Protein AF-A0A659ULW4-F1 (afdb_monomer)

pLDDT: mean 94.97, std 7.77, r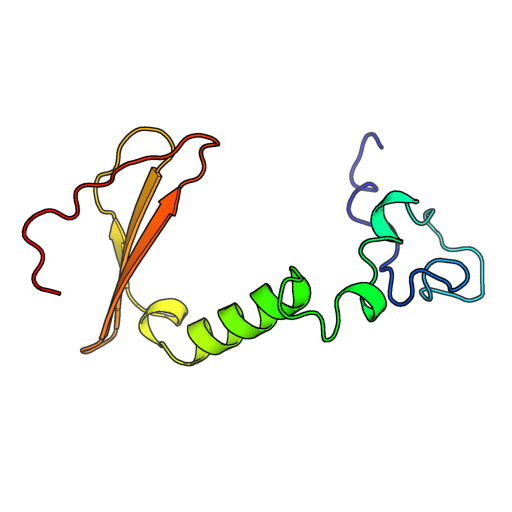ange [53.97, 98.62]

Radius of gyration: 19.94 Å; Cα contacts (8 Å, |Δi|>4): 160; chains: 1; bounding box: 38×31×57 Å

Secondary structure (DSSP, 8-state):
--SSGGG-SPP-S-TTSGGGGS-SSPPSSPPPHHHHTT-HHHHTT-TTSHHHHHHHHHHHHHH-HHHHH-EEEEE---TTEEEEEEEETTEEEEEEEE-SSS-------S---

Foldseek 3Di:
DPDDCVVVQFAQAALPDDQNPRDPDDDPHGHDNVCSCVHNVNQPPPCPHPVVVVVVVVVVCVVDVLSVPFDKDWDDFDDQKGWIWGDDDPDIDIDIDRPDPDDDDGDPPPDDD

Mean predicted aligned error: 4.25 Å

Solvent-accessible surface area (backbone atoms only — not comparable to full-atom values): 6966 Å² total; per-residue (Å²): 123,92,74,71,61,75,85,63,42,60,62,37,47,26,49,88,40,66,64,20,55,61,42,97,59,89,62,99,47,71,65,58,73,81,43,32,84,66,3,46,62,69,27,61,91,35,77,87,25,70,62,40,45,49,54,53,50,54,51,51,42,68,76,34,60,18,74,70,75,26,52,77,48,79,44,83,55,64,86,55,36,48,36,30,40,22,37,36,92,93,44,75,46,84,47,78,45,76,78,48,94,64,95,83,86,76,75,75,73,95,64,87,128

Structure (mmCIF, N/CA/C/O backbone):
data_AF-A0A659ULW4-F1
#
_entry.id   AF-A0A659ULW4-F1
#
loop_
_atom_site.group_PDB
_atom_site.id
_atom_site.type_symbol
_atom_site.label_atom_id
_atom_site.label_alt_id
_atom_site.label_comp_id
_atom_site.label_asym_id
_atom_site.label_entity_id
_atom_site.label_seq_id
_atom_site.pdbx_PDB_ins_code
_atom_site.Cartn_x
_atom_site.Cartn_y
_atom_site.Cartn_z
_atom_site.occupancy
_atom_site.B_iso_or_equiv
_atom_site.auth_seq_id
_atom_site.auth_comp_id
_atom_site.auth_asym_id
_atom_site.auth_atom_id
_atom_site.pdbx_PDB_model_num
ATOM 1 N N . PHE A 1 1 ? 7.080 15.353 -16.568 1.00 53.97 1 PHE A N 1
ATOM 2 C CA . PHE A 1 1 ? 5.772 15.038 -17.178 1.00 53.97 1 PHE A CA 1
ATOM 3 C C . PHE A 1 1 ? 4.757 16.076 -16.714 1.00 53.97 1 PHE A C 1
ATOM 5 O O . PHE A 1 1 ? 4.625 16.246 -15.511 1.00 53.97 1 PHE A O 1
ATOM 12 N N . LYS A 1 2 ? 4.095 16.806 -17.624 1.00 69.81 2 LYS A N 1
ATOM 13 C CA . LYS A 1 2 ? 2.926 17.647 -17.304 1.00 69.81 2 LYS A CA 1
ATOM 14 C C . LYS A 1 2 ? 1.724 17.014 -18.016 1.00 69.81 2 LYS A C 1
ATOM 16 O O . LYS A 1 2 ? 1.679 17.030 -19.238 1.00 69.81 2 LYS A O 1
ATOM 21 N N . GLY A 1 3 ? 0.847 16.351 -17.259 1.00 90.56 3 GLY A N 1
ATOM 22 C CA . GLY A 1 3 ? -0.200 15.449 -17.760 1.00 90.56 3 GLY A CA 1
ATOM 23 C C . GLY A 1 3 ? -0.224 14.123 -16.985 1.00 90.56 3 GLY A C 1
ATOM 24 O O . GLY A 1 3 ? 0.364 14.022 -15.911 1.00 90.56 3 GLY A O 1
ATOM 25 N N . ARG A 1 4 ? -0.881 13.089 -17.526 1.00 95.25 4 ARG A N 1
ATOM 26 C CA . ARG A 1 4 ? -1.059 11.779 -16.853 1.00 95.25 4 ARG A CA 1
ATOM 27 C C . ARG A 1 4 ? 0.040 10.757 -17.161 1.00 95.25 4 ARG A C 1
ATOM 29 O O . ARG A 1 4 ? 0.048 9.679 -16.584 1.00 95.25 4 ARG A O 1
ATOM 36 N N . ASP A 1 5 ? 0.972 11.074 -18.053 1.00 95.44 5 ASP A N 1
ATOM 37 C CA . ASP A 1 5 ? 1.934 10.083 -18.558 1.00 95.44 5 ASP A CA 1
ATOM 38 C C . ASP A 1 5 ? 2.926 9.593 -17.500 1.00 95.44 5 ASP A C 1
ATOM 40 O O . ASP A 1 5 ? 3.431 8.479 -17.601 1.00 95.44 5 ASP A O 1
ATOM 44 N N . GLY A 1 6 ? 3.143 10.372 -16.436 1.00 92.81 6 GLY A N 1
ATOM 45 C CA . GLY A 1 6 ? 4.022 9.978 -15.334 1.00 92.81 6 GLY A CA 1
ATOM 46 C C . GLY A 1 6 ? 3.598 8.688 -14.617 1.00 92.81 6 GLY A C 1
ATOM 47 O O . GLY A 1 6 ? 4.465 8.006 -14.086 1.00 92.81 6 GLY A O 1
ATOM 48 N N . CYS A 1 7 ? 2.308 8.324 -14.630 1.00 94.56 7 CYS A N 1
ATOM 49 C CA . CYS A 1 7 ? 1.808 7.062 -14.064 1.00 94.56 7 CYS A CA 1
ATOM 50 C C . CYS A 1 7 ? 1.526 5.977 -15.120 1.00 94.56 7 CYS A C 1
ATOM 52 O O . CYS A 1 7 ? 0.930 4.953 -14.802 1.00 94.56 7 CYS A O 1
ATOM 54 N N . ARG A 1 8 ? 1.923 6.201 -16.380 1.00 96.75 8 ARG A N 1
ATOM 55 C CA . ARG A 1 8 ? 1.673 5.294 -17.519 1.00 96.75 8 ARG A CA 1
ATOM 56 C C . ARG A 1 8 ? 2.950 4.744 -18.145 1.00 96.75 8 ARG A C 1
ATOM 58 O O . ARG A 1 8 ? 2.891 4.045 -19.154 1.00 96.75 8 ARG A O 1
ATOM 65 N N . THR A 1 9 ? 4.100 5.096 -17.579 1.00 97.06 9 THR A N 1
ATOM 66 C CA . THR A 1 9 ? 5.389 4.554 -17.999 1.00 97.06 9 THR A CA 1
ATOM 67 C C . THR A 1 9 ? 5.380 3.028 -17.895 1.00 97.06 9 THR A C 1
ATOM 69 O O . THR A 1 9 ? 4.687 2.502 -17.022 1.00 97.06 9 THR A O 1
ATOM 72 N N . PRO A 1 10 ? 6.150 2.312 -18.725 1.00 98.06 10 PRO A N 1
ATOM 73 C CA . PRO A 1 10 ? 6.121 0.855 -18.728 1.00 98.06 10 PRO A CA 1
ATOM 74 C C . PRO A 1 10 ? 6.468 0.234 -17.367 1.00 98.06 10 PRO A C 1
ATOM 76 O O . PRO A 1 10 ? 7.279 0.780 -16.615 1.00 98.06 10 PRO A O 1
ATOM 79 N N . MET A 1 11 ? 5.870 -0.924 -17.077 1.00 98.31 11 MET A N 1
ATOM 80 C CA . MET A 1 11 ? 6.228 -1.739 -15.911 1.00 98.31 11 MET A CA 1
ATOM 81 C C . MET A 1 11 ? 7.648 -2.281 -16.059 1.00 98.31 11 MET A C 1
ATOM 83 O O . MET A 1 11 ? 8.027 -2.717 -17.142 1.00 98.31 11 MET A O 1
ATOM 87 N N . VAL A 1 12 ? 8.408 -2.294 -14.965 1.00 98.44 12 VAL A N 1
ATOM 88 C CA . VAL A 1 12 ? 9.772 -2.830 -14.943 1.00 98.44 12 VAL A CA 1
ATOM 89 C C . VAL A 1 12 ? 9.764 -4.218 -14.306 1.00 98.44 12 VAL A C 1
ATOM 91 O O . VAL A 1 12 ? 9.684 -4.355 -13.086 1.00 98.44 12 VAL A O 1
ATOM 94 N N . TRP A 1 13 ? 9.839 -5.249 -15.141 1.00 98.44 13 TRP A N 1
ATOM 95 C CA . TRP A 1 13 ? 9.932 -6.647 -14.722 1.00 98.44 13 TRP A CA 1
A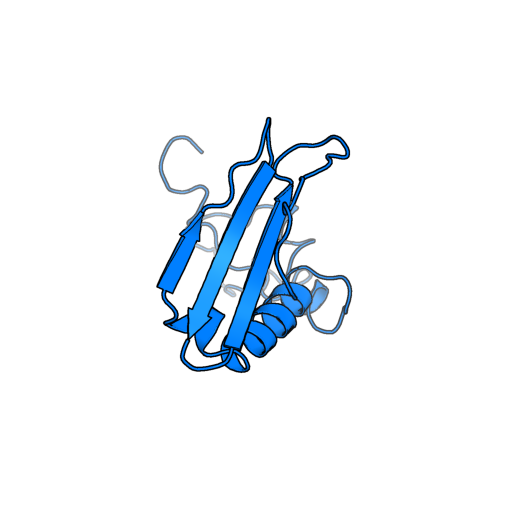TOM 96 C C . TRP A 1 13 ? 11.359 -7.035 -14.337 1.00 98.44 13 TRP A C 1
ATOM 98 O O . TRP A 1 13 ? 11.556 -7.680 -13.310 1.00 98.44 13 TRP A O 1
ATOM 108 N N . ASP A 1 14 ? 12.339 -6.601 -15.133 1.00 98.19 14 ASP A N 1
ATOM 109 C CA . ASP A 1 14 ? 13.756 -6.897 -14.932 1.00 98.19 14 ASP A CA 1
ATOM 110 C C . ASP A 1 14 ? 14.609 -5.631 -15.082 1.00 98.19 14 ASP A C 1
ATOM 112 O O . ASP A 1 14 ? 14.648 -5.027 -16.154 1.00 98.19 14 ASP A O 1
ATOM 116 N N . GLY A 1 15 ? 15.296 -5.233 -14.007 1.00 96.94 15 GLY A N 1
ATOM 117 C CA . GLY A 1 15 ? 16.120 -4.020 -13.968 1.00 96.94 15 GLY A CA 1
ATOM 118 C C . GLY A 1 15 ? 17.352 -4.044 -14.881 1.00 96.94 15 GLY A C 1
ATOM 119 O O . GLY A 1 15 ? 17.839 -2.978 -15.254 1.00 96.94 15 GLY A O 1
ATOM 120 N N . ASN A 1 16 ? 17.828 -5.229 -15.276 1.00 96.25 16 ASN A N 1
ATOM 121 C CA . ASN A 1 16 ? 19.004 -5.413 -16.133 1.00 96.25 16 ASN A CA 1
ATOM 122 C C . ASN A 1 16 ? 18.637 -5.656 -17.606 1.00 96.25 16 ASN A C 1
ATOM 124 O O . ASN A 1 16 ? 19.509 -5.633 -18.476 1.00 96.25 16 ASN A O 1
ATOM 128 N N . ALA A 1 17 ? 17.359 -5.896 -17.904 1.00 97.06 17 ALA A N 1
ATOM 129 C CA . ALA A 1 17 ? 16.892 -6.148 -19.259 1.00 97.06 17 ALA A CA 1
ATOM 130 C C . ALA A 1 17 ? 16.610 -4.849 -20.030 1.00 97.06 17 ALA A C 1
ATOM 132 O O . ALA A 1 17 ? 16.225 -3.814 -19.473 1.00 97.06 17 ALA A O 1
ATOM 133 N N . SER A 1 18 ? 16.711 -4.920 -21.361 1.00 96.19 18 SER A N 1
ATOM 134 C CA . SER A 1 18 ? 16.289 -3.831 -22.246 1.00 96.19 18 SER A CA 1
ATOM 135 C C . SER A 1 18 ? 14.843 -3.420 -21.953 1.00 96.19 18 SER A C 1
ATOM 137 O O . SER A 1 18 ? 13.968 -4.277 -21.806 1.00 96.19 18 SER A O 1
ATOM 139 N N . ASN A 1 19 ? 14.583 -2.111 -21.888 1.00 97.25 19 ASN A N 1
ATOM 140 C CA . ASN A 1 19 ? 13.268 -1.549 -21.558 1.00 97.25 19 ASN A CA 1
ATOM 141 C C . ASN A 1 19 ? 12.666 -2.106 -20.252 1.00 97.25 19 ASN A C 1
ATOM 143 O O . ASN A 1 19 ? 11.448 -2.246 -20.150 1.00 97.25 19 ASN A O 1
ATOM 147 N N . GLY A 1 20 ? 13.495 -2.459 -19.265 1.00 97.31 20 GLY A N 1
ATOM 148 C CA . GLY A 1 20 ? 13.019 -2.995 -17.991 1.00 97.31 20 GLY A CA 1
ATOM 149 C C . GLY A 1 20 ? 12.338 -4.362 -18.114 1.00 97.31 20 GLY A C 1
ATOM 150 O O . GLY A 1 20 ? 11.482 -4.693 -17.298 1.00 97.31 20 GLY A O 1
ATOM 151 N N . GLY A 1 21 ? 12.609 -5.115 -19.186 1.00 97.94 21 GLY A N 1
ATOM 152 C CA . GLY A 1 21 ? 11.923 -6.375 -19.487 1.00 97.94 21 GLY A CA 1
ATOM 153 C C . GLY A 1 21 ? 10.479 -6.208 -19.980 1.00 97.94 21 GLY A C 1
ATOM 154 O O . GLY A 1 21 ? 9.769 -7.195 -20.131 1.00 97.94 21 GLY A O 1
ATOM 155 N N . PHE A 1 22 ? 10.019 -4.979 -20.243 1.00 98.44 22 PHE A N 1
ATOM 156 C CA . PHE A 1 22 ? 8.656 -4.715 -20.715 1.00 98.44 22 PHE A CA 1
ATOM 157 C C . PHE A 1 22 ? 8.425 -5.123 -22.175 1.00 98.44 22 PHE A C 1
ATOM 159 O O . PHE A 1 22 ? 7.356 -5.612 -22.530 1.00 98.44 22 PHE A O 1
ATOM 166 N N . SER A 1 23 ? 9.402 -4.854 -23.043 1.00 97.75 23 SER A N 1
ATOM 167 C CA . SER A 1 23 ? 9.302 -5.077 -24.486 1.00 97.75 23 SER A CA 1
ATOM 168 C C . SER A 1 23 ? 10.690 -5.181 -25.108 1.00 97.75 23 SER A C 1
ATOM 170 O O . SER A 1 23 ? 11.622 -4.499 -24.680 1.00 97.75 23 SER A O 1
ATOM 172 N N . GLN A 1 24 ? 10.812 -5.985 -26.162 1.00 96.62 24 GLN A N 1
ATOM 173 C CA . GLN A 1 24 ? 12.009 -6.020 -27.008 1.00 96.62 24 GLN A CA 1
ATOM 174 C C . GLN A 1 24 ? 12.067 -4.826 -27.977 1.00 96.62 24 GLN A C 1
ATOM 176 O O . GLN A 1 24 ? 13.148 -4.400 -28.374 1.00 96.62 24 GLN A O 1
ATOM 181 N N . ALA A 1 25 ? 10.914 -4.252 -28.336 1.00 97.25 25 ALA A N 1
ATOM 182 C CA . ALA A 1 25 ? 10.821 -3.056 -29.170 1.00 97.25 25 ALA A CA 1
ATOM 183 C C . ALA A 1 25 ? 10.776 -1.776 -28.320 1.00 97.25 25 ALA A C 1
ATOM 185 O O . ALA A 1 25 ? 10.493 -1.815 -27.121 1.00 97.25 25 ALA A O 1
ATOM 186 N N . LYS A 1 26 ? 11.000 -0.618 -28.957 1.00 97.31 26 LYS A N 1
ATOM 187 C CA . LYS A 1 26 ? 10.902 0.690 -28.294 1.00 97.31 26 LYS A CA 1
ATOM 188 C C . LYS A 1 26 ? 9.497 0.878 -27.688 1.00 97.31 26 LYS A C 1
ATOM 190 O O . LYS A 1 26 ? 8.521 0.865 -28.440 1.00 97.31 26 LYS A O 1
ATOM 195 N N . PRO A 1 27 ? 9.369 1.076 -26.364 1.00 97.44 27 PRO A N 1
ATOM 196 C CA . PRO A 1 27 ? 8.074 1.297 -25.737 1.00 97.44 27 PRO A CA 1
ATOM 197 C C . PRO A 1 27 ? 7.502 2.670 -26.111 1.00 97.44 27 PRO A C 1
ATOM 199 O O . PRO A 1 27 ? 8.231 3.615 -26.416 1.00 97.44 27 PRO A O 1
ATOM 202 N N . TRP A 1 28 ? 6.174 2.778 -26.054 1.00 96.62 28 TRP A N 1
ATOM 203 C CA . TRP A 1 28 ? 5.432 3.999 -26.390 1.00 96.62 28 TRP A CA 1
ATOM 204 C C . TRP A 1 28 ? 5.713 5.174 -25.430 1.00 96.62 28 TRP A C 1
ATOM 206 O O . TRP A 1 28 ? 5.607 6.331 -25.828 1.00 96.62 28 TRP A O 1
ATOM 216 N N . LEU A 1 29 ? 6.130 4.879 -24.192 1.00 97.19 29 LEU A N 1
ATOM 217 C CA . LEU A 1 29 ? 6.711 5.822 -23.232 1.00 97.19 29 LEU A CA 1
ATOM 218 C C . LEU A 1 29 ? 8.067 5.300 -22.737 1.00 97.19 29 LEU A C 1
ATOM 220 O O . LEU A 1 29 ? 8.248 4.084 -22.645 1.00 97.19 29 LEU A O 1
ATOM 224 N N . PRO A 1 30 ? 9.016 6.185 -22.381 1.00 96.31 30 PRO A N 1
ATOM 225 C CA . PRO A 1 30 ? 10.312 5.764 -21.862 1.00 96.31 30 PRO A CA 1
ATOM 226 C C . PRO A 1 30 ? 10.176 5.102 -20.487 1.00 96.31 30 PRO A C 1
ATOM 228 O O . PRO A 1 30 ? 9.317 5.477 -19.687 1.00 96.31 30 PRO A O 1
ATOM 231 N N . VAL A 1 31 ? 11.074 4.163 -20.190 1.00 97.25 31 VAL A N 1
ATOM 232 C CA . VAL A 1 31 ? 11.242 3.600 -18.844 1.00 97.25 31 VAL A CA 1
ATOM 233 C C . VAL A 1 31 ? 12.068 4.576 -17.998 1.00 97.25 31 VAL A C 1
ATOM 235 O O . VAL A 1 31 ? 13.207 4.872 -18.365 1.00 97.25 31 VAL A O 1
ATOM 238 N N . PRO A 1 32 ? 11.544 5.106 -16.879 1.00 95.62 32 PRO A N 1
ATOM 239 C CA . PRO A 1 32 ? 12.320 5.971 -15.998 1.00 95.62 32 PRO A CA 1
ATOM 240 C C . PRO A 1 32 ? 13.467 5.203 -15.339 1.00 95.62 32 PRO A C 1
ATOM 242 O O . PRO A 1 32 ? 13.236 4.161 -14.731 1.00 95.62 32 PRO A O 1
ATOM 245 N N . ALA A 1 33 ? 14.683 5.756 -15.368 1.00 94.44 33 ALA A N 1
ATOM 246 C CA . ALA A 1 33 ? 15.863 5.114 -14.777 1.00 94.44 33 ALA A CA 1
ATOM 247 C C . ALA A 1 33 ? 15.662 4.740 -13.295 1.00 94.44 33 ALA A C 1
ATOM 249 O O . ALA A 1 33 ? 16.034 3.653 -12.870 1.00 94.44 33 ALA A O 1
ATOM 250 N N . LYS A 1 34 ? 14.973 5.597 -12.529 1.00 95.50 34 LYS A N 1
ATOM 251 C CA . LYS A 1 34 ? 14.631 5.344 -11.119 1.00 95.50 34 LYS A CA 1
ATOM 252 C C . LYS A 1 34 ? 13.727 4.124 -10.881 1.00 95.50 34 LYS A C 1
ATOM 254 O O . LYS A 1 34 ? 13.652 3.660 -9.754 1.00 95.50 34 LYS A O 1
ATOM 259 N N . HIS A 1 35 ? 13.006 3.637 -11.895 1.00 96.94 35 HIS A N 1
ATOM 260 C CA . HIS A 1 35 ? 12.165 2.442 -11.762 1.00 96.94 35 HIS A CA 1
ATOM 261 C C . HIS A 1 35 ? 12.975 1.153 -11.962 1.00 96.94 35 HIS A C 1
ATOM 263 O O . HIS A 1 35 ? 12.551 0.105 -11.491 1.00 96.94 35 HIS A O 1
ATOM 269 N N . LEU A 1 36 ? 14.143 1.214 -12.620 1.00 96.56 36 LEU A N 1
ATOM 270 C CA . LEU A 1 36 ? 14.996 0.040 -12.857 1.00 96.56 36 LEU A CA 1
ATOM 271 C C . LEU A 1 36 ? 15.521 -0.558 -11.547 1.00 96.56 36 LEU A C 1
ATOM 273 O O . LEU A 1 36 ? 15.482 -1.771 -11.372 1.00 96.56 36 LEU A O 1
ATOM 277 N N . SER A 1 37 ? 15.907 0.284 -10.584 1.00 95.44 37 SER A N 1
ATOM 278 C CA . SER A 1 37 ? 16.308 -0.161 -9.240 1.00 95.44 37 SER A CA 1
ATOM 279 C C . SER A 1 37 ? 15.142 -0.653 -8.373 1.00 95.44 37 SER A C 1
ATOM 281 O O . SER A 1 37 ? 15.364 -1.139 -7.270 1.00 95.44 37 SER A O 1
ATOM 283 N N . GLN A 1 38 ? 13.903 -0.528 -8.856 1.00 97.06 38 GLN A N 1
ATOM 284 C CA . GLN A 1 38 ? 12.678 -0.976 -8.189 1.00 97.06 38 GLN A CA 1
ATOM 285 C C . GLN A 1 38 ? 11.976 -2.089 -8.984 1.00 97.06 38 GLN A C 1
ATOM 287 O O . GLN A 1 38 ? 10.791 -2.348 -8.764 1.00 97.06 38 GLN A O 1
ATOM 292 N N . ALA A 1 39 ? 12.682 -2.728 -9.921 1.00 98.25 39 ALA A N 1
ATOM 293 C CA . ALA A 1 39 ? 12.150 -3.788 -10.767 1.00 98.25 39 ALA A CA 1
ATOM 294 C C . ALA A 1 39 ? 11.576 -4.966 -9.964 1.00 98.25 39 ALA A C 1
ATOM 296 O O . ALA A 1 39 ? 12.000 -5.241 -8.839 1.00 98.25 39 ALA A O 1
ATOM 297 N N . VAL A 1 40 ? 10.646 -5.710 -10.570 1.00 98.62 40 VAL A N 1
ATOM 298 C CA . VAL A 1 40 ? 10.048 -6.897 -9.937 1.00 98.62 40 VAL A CA 1
ATOM 299 C C . VAL A 1 40 ? 11.110 -7.933 -9.571 1.00 98.62 40 VAL A C 1
ATOM 301 O O . VAL A 1 40 ? 11.072 -8.437 -8.455 1.00 98.62 40 VAL A O 1
ATOM 304 N N . ASN A 1 41 ? 12.076 -8.219 -10.449 1.00 98.44 41 ASN A N 1
ATOM 305 C CA . ASN A 1 41 ? 13.146 -9.178 -10.150 1.00 98.44 41 ASN A CA 1
ATOM 306 C C . ASN A 1 41 ? 14.089 -8.736 -9.019 1.00 98.44 41 ASN A C 1
ATOM 308 O O . ASN A 1 41 ? 14.687 -9.592 -8.381 1.00 98.44 41 ASN A O 1
ATOM 312 N N . VAL A 1 42 ? 14.216 -7.429 -8.772 1.00 97.31 42 VAL A N 1
ATOM 313 C CA . VAL A 1 42 ? 15.016 -6.887 -7.663 1.00 97.31 42 VAL A CA 1
ATOM 314 C C . VAL A 1 42 ? 14.267 -7.028 -6.339 1.00 97.31 42 VAL A C 1
ATOM 316 O O . VAL A 1 42 ? 14.879 -7.314 -5.320 1.00 97.31 42 VAL A O 1
ATOM 319 N N . GLN A 1 43 ? 12.946 -6.832 -6.344 1.00 98.38 43 GLN A N 1
ATOM 320 C CA . GLN A 1 43 ? 12.136 -6.889 -5.123 1.00 98.38 43 GLN A CA 1
ATOM 321 C C . GLN A 1 43 ? 11.669 -8.304 -4.761 1.00 98.38 43 GLN A C 1
ATOM 323 O O . GLN A 1 43 ? 11.454 -8.610 -3.592 1.00 98.38 43 GLN A O 1
ATOM 328 N N . GLN A 1 44 ? 11.446 -9.166 -5.751 1.00 98.12 44 GLN A N 1
ATOM 329 C CA . GLN A 1 44 ? 10.908 -10.500 -5.518 1.00 98.12 44 GLN A CA 1
ATOM 330 C C . GLN A 1 44 ? 11.881 -11.347 -4.694 1.00 98.12 44 GLN A C 1
ATOM 332 O O . GLN A 1 44 ? 13.031 -11.531 -5.078 1.00 98.12 44 GLN A O 1
ATOM 337 N N . GLY A 1 45 ? 11.387 -11.906 -3.588 1.00 96.94 45 GLY A N 1
ATOM 338 C CA . GLY A 1 45 ? 12.193 -12.701 -2.661 1.00 96.94 45 GLY A CA 1
ATOM 339 C C . GLY A 1 45 ? 12.982 -11.885 -1.630 1.00 96.94 45 GLY A C 1
ATOM 340 O O . GLY A 1 45 ? 13.451 -12.471 -0.660 1.00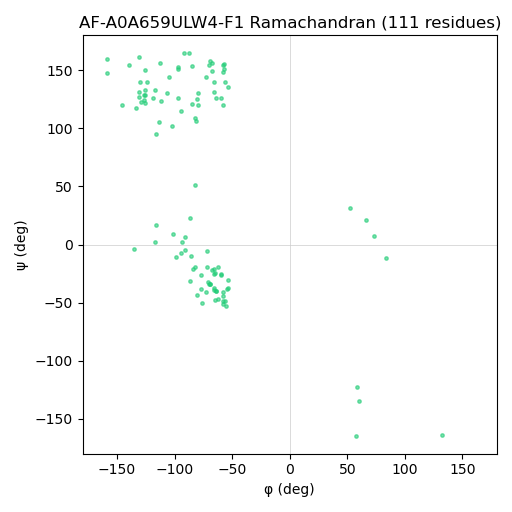 96.94 45 GLY A O 1
ATOM 341 N N . ASP A 1 46 ? 13.081 -10.559 -1.770 1.00 97.88 46 ASP A N 1
ATOM 342 C CA . ASP A 1 46 ? 13.580 -9.691 -0.699 1.00 97.88 46 ASP A CA 1
ATOM 343 C C . ASP A 1 46 ? 12.442 -9.390 0.284 1.00 97.88 46 ASP A C 1
ATOM 345 O O . ASP A 1 46 ? 11.511 -8.635 -0.015 1.00 97.88 46 ASP A O 1
ATOM 349 N N . GLU A 1 47 ? 12.523 -9.973 1.481 1.00 96.75 47 GLU A N 1
ATOM 350 C CA . GLU A 1 47 ? 11.511 -9.842 2.532 1.00 96.75 47 GLU A CA 1
ATOM 351 C C . GLU A 1 47 ? 11.291 -8.393 2.988 1.00 96.75 47 GLU A C 1
ATOM 353 O O . GLU A 1 47 ? 10.198 -8.055 3.462 1.00 96.75 47 GLU A O 1
ATOM 358 N N . THR A 1 48 ? 12.294 -7.529 2.823 1.00 97.19 48 THR A N 1
ATOM 359 C CA . THR A 1 48 ? 12.231 -6.108 3.186 1.00 97.19 48 THR A CA 1
ATOM 360 C C . THR A 1 48 ? 11.642 -5.229 2.081 1.00 97.19 48 THR A C 1
ATOM 362 O O . THR A 1 48 ? 11.313 -4.067 2.328 1.00 97.19 48 THR A O 1
ATOM 365 N N . SER A 1 49 ? 11.442 -5.781 0.880 1.00 98.12 49 SER A N 1
ATOM 366 C CA . SER A 1 49 ? 10.919 -5.044 -0.268 1.00 98.12 49 SER A CA 1
ATOM 367 C C . SER A 1 49 ? 9.449 -4.646 -0.114 1.00 98.12 49 SER A C 1
ATOM 369 O O . SER A 1 49 ? 8.653 -5.274 0.595 1.00 98.12 49 SER A O 1
ATOM 371 N N . LEU A 1 50 ? 9.052 -3.613 -0.863 1.00 97.69 50 LEU A N 1
ATOM 372 C CA . LEU A 1 50 ? 7.663 -3.166 -0.903 1.00 97.69 50 LEU A CA 1
ATOM 373 C C . LEU A 1 50 ? 6.747 -4.231 -1.528 1.00 97.69 50 LEU A C 1
ATOM 375 O O . LEU A 1 50 ? 5.626 -4.422 -1.059 1.00 97.69 50 LEU A O 1
ATOM 379 N N . LEU A 1 51 ? 7.220 -4.948 -2.554 1.00 98.44 51 LEU A N 1
ATOM 380 C CA . LEU A 1 51 ? 6.481 -6.047 -3.180 1.00 98.44 51 LEU A CA 1
ATOM 381 C C . LEU A 1 51 ? 6.116 -7.139 -2.166 1.00 98.44 51 LEU A C 1
ATOM 383 O O . LEU A 1 51 ? 4.944 -7.516 -2.068 1.00 98.44 51 LEU A O 1
ATOM 387 N N . GLU A 1 52 ? 7.092 -7.628 -1.396 1.00 98.38 52 GLU A N 1
ATOM 388 C CA . GLU A 1 52 ? 6.839 -8.670 -0.396 1.00 98.38 52 GLU A CA 1
ATOM 389 C C . GLU A 1 52 ? 6.029 -8.137 0.791 1.00 98.38 52 GLU A C 1
ATOM 391 O O . GLU A 1 52 ? 5.145 -8.836 1.295 1.00 98.38 52 GLU A O 1
ATOM 396 N N . HIS A 1 53 ? 6.226 -6.874 1.187 1.00 98.31 53 HIS A N 1
ATOM 397 C CA . HIS A 1 53 ? 5.361 -6.217 2.167 1.00 98.31 53 HIS A CA 1
ATOM 398 C C . HIS A 1 53 ? 3.886 -6.243 1.730 1.00 98.31 53 HIS A C 1
ATOM 400 O O . HIS A 1 53 ? 3.024 -6.668 2.502 1.00 98.31 53 HIS A O 1
ATOM 406 N N . TYR A 1 54 ? 3.581 -5.861 0.484 1.00 98.44 54 TYR A N 1
ATOM 407 C CA . TYR A 1 54 ? 2.211 -5.898 -0.039 1.00 98.44 54 TYR A CA 1
ATOM 408 C C . TYR A 1 54 ? 1.652 -7.320 -0.125 1.00 98.44 54 TYR A C 1
ATOM 410 O O . TYR A 1 54 ? 0.486 -7.527 0.211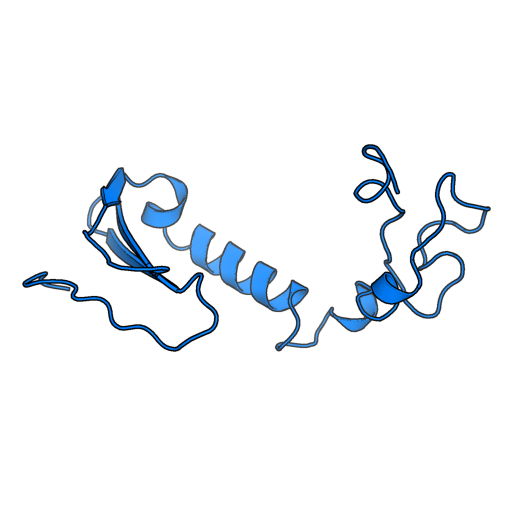 1.00 98.44 54 TYR A O 1
ATOM 418 N N . ARG A 1 55 ? 2.454 -8.314 -0.532 1.00 98.44 55 ARG A N 1
ATOM 419 C CA . ARG A 1 55 ? 2.031 -9.727 -0.538 1.00 98.44 55 ARG A CA 1
ATOM 420 C C . ARG A 1 55 ? 1.615 -10.182 0.862 1.00 98.44 55 ARG A C 1
ATOM 422 O O . ARG A 1 55 ? 0.509 -10.704 1.022 1.00 98.44 55 ARG A O 1
ATOM 429 N N . ARG A 1 56 ? 2.443 -9.911 1.878 1.00 98.12 56 ARG A N 1
ATOM 430 C CA . ARG A 1 56 ? 2.136 -10.232 3.282 1.00 98.12 56 ARG A CA 1
ATOM 431 C C . ARG A 1 56 ? 0.906 -9.483 3.784 1.00 98.12 56 ARG A C 1
ATOM 433 O O . ARG A 1 56 ? 0.009 -10.103 4.349 1.00 98.12 56 ARG A O 1
ATOM 440 N N . PHE A 1 57 ? 0.813 -8.176 3.538 1.00 98.00 57 PHE A N 1
ATOM 441 C CA . PHE A 1 57 ? -0.317 -7.371 4.003 1.00 98.00 57 PHE A CA 1
ATOM 442 C C . PHE A 1 57 ? -1.642 -7.774 3.340 1.00 98.00 57 PHE A C 1
ATOM 444 O O . PHE A 1 57 ? -2.672 -7.845 4.006 1.00 98.00 57 PHE A O 1
ATOM 451 N N . LEU A 1 58 ? -1.642 -8.095 2.042 1.00 98.44 58 LEU A N 1
ATOM 452 C CA . LEU A 1 58 ? -2.840 -8.578 1.348 1.00 98.44 58 LEU A CA 1
ATOM 453 C C . LEU A 1 58 ? -3.257 -9.979 1.813 1.00 98.44 58 LEU A C 1
ATOM 455 O O . LEU A 1 58 ? -4.457 -10.261 1.864 1.00 98.44 58 LEU A O 1
ATOM 459 N N . ALA A 1 59 ? -2.302 -10.846 2.165 1.00 98.44 59 ALA A N 1
ATOM 460 C CA . ALA A 1 59 ? -2.590 -12.132 2.796 1.00 98.44 59 ALA A CA 1
ATOM 461 C C . ALA A 1 59 ? -3.212 -11.938 4.190 1.00 98.44 59 ALA A C 1
ATOM 463 O O . ALA A 1 59 ? -4.280 -12.488 4.453 1.00 98.44 59 ALA A O 1
ATOM 464 N N . PHE A 1 60 ? -2.621 -11.077 5.026 1.00 98.19 60 PHE A N 1
ATOM 465 C CA . PHE A 1 60 ? -3.165 -10.678 6.328 1.00 98.19 60 PHE A CA 1
ATOM 466 C C . PHE A 1 60 ? -4.590 -10.123 6.197 1.00 98.19 60 PHE A C 1
ATOM 468 O O . PHE A 1 60 ? -5.525 -10.653 6.787 1.00 98.19 60 PHE A O 1
ATOM 475 N N . ARG A 1 61 ? -4.809 -9.139 5.317 1.00 98.31 61 ARG A N 1
ATOM 476 C CA . ARG A 1 61 ? -6.141 -8.579 5.035 1.00 98.31 61 ARG A CA 1
ATOM 477 C C . ARG A 1 61 ? -7.164 -9.653 4.650 1.00 98.31 61 ARG A C 1
ATOM 479 O O . ARG A 1 61 ? -8.334 -9.521 4.995 1.00 98.31 61 ARG A O 1
ATOM 486 N N . ARG A 1 62 ? -6.759 -10.677 3.894 1.00 98.06 62 ARG A N 1
ATOM 487 C CA . ARG A 1 62 ? -7.648 -11.769 3.466 1.00 98.06 62 ARG A CA 1
ATOM 488 C C . ARG A 1 62 ? -8.025 -12.696 4.621 1.00 98.06 62 ARG A C 1
ATOM 490 O O . ARG A 1 62 ? -9.132 -13.223 4.607 1.00 98.06 62 ARG A O 1
ATOM 497 N N . ALA A 1 63 ? -7.128 -12.878 5.588 1.00 97.94 63 ALA A N 1
ATOM 498 C CA . ALA A 1 63 ? -7.358 -13.698 6.773 1.00 97.94 63 ALA A CA 1
ATOM 499 C C . ALA A 1 63 ? -8.343 -13.059 7.771 1.00 97.94 63 ALA A C 1
ATOM 501 O O . ALA A 1 63 ? -8.935 -13.781 8.564 1.00 97.94 63 ALA A O 1
ATOM 502 N N . HIS A 1 64 ? -8.555 -11.739 7.689 1.00 98.19 64 HIS A N 1
ATOM 503 C CA . HIS A 1 64 ? -9.399 -10.967 8.606 1.00 98.19 64 HIS A CA 1
ATOM 504 C C . HIS A 1 64 ? -10.611 -10.348 7.883 1.00 98.19 64 HIS A C 1
ATOM 506 O O . HIS A 1 64 ? -10.503 -9.261 7.293 1.00 98.19 64 HIS A O 1
ATOM 512 N N . PRO A 1 65 ? -11.792 -10.999 7.901 1.00 96.88 65 PRO A N 1
ATOM 513 C CA . PRO A 1 65 ? -13.010 -10.465 7.295 1.00 96.88 65 PRO A CA 1
ATOM 514 C C . PRO A 1 65 ? -13.373 -9.056 7.775 1.00 96.88 65 PRO A C 1
ATOM 516 O O . PRO A 1 65 ? -13.910 -8.281 6.974 1.00 96.88 65 PRO A O 1
ATOM 519 N N . ALA A 1 66 ? -13.032 -8.686 9.019 1.00 98.38 66 ALA A N 1
ATOM 520 C CA . ALA A 1 66 ? -13.234 -7.333 9.530 1.00 98.38 66 ALA A CA 1
ATOM 521 C C . ALA A 1 66 ? -12.506 -6.285 8.677 1.00 98.38 66 ALA A C 1
ATOM 523 O O . ALA A 1 66 ? -13.091 -5.264 8.319 1.00 98.38 66 ALA A O 1
ATOM 524 N N . LEU A 1 67 ? -11.276 -6.562 8.232 1.00 98.12 67 LEU A N 1
ATOM 525 C CA . LEU A 1 67 ? -10.541 -5.661 7.343 1.00 98.12 67 LEU A CA 1
ATOM 526 C C . LEU A 1 67 ? -11.174 -5.604 5.949 1.00 98.12 67 LEU A C 1
ATOM 528 O O . LEU A 1 67 ? -11.167 -4.549 5.306 1.00 98.12 67 LEU A O 1
ATOM 532 N N . ALA A 1 68 ? -11.738 -6.711 5.465 1.00 96.44 68 ALA A N 1
ATOM 533 C CA . ALA A 1 68 ? -12.314 -6.796 4.128 1.00 96.44 68 ALA A CA 1
ATOM 534 C C . ALA A 1 68 ? -13.682 -6.117 3.998 1.00 96.44 68 ALA A C 1
ATOM 536 O O . ALA A 1 68 ? -13.863 -5.322 3.074 1.00 96.44 68 ALA A O 1
ATOM 537 N N . LYS A 1 69 ? -14.610 -6.435 4.905 1.00 96.38 69 LYS A N 1
ATOM 538 C CA . LYS A 1 69 ? -16.039 -6.089 4.824 1.00 96.38 69 LYS A CA 1
ATOM 539 C C . LYS A 1 69 ? -16.628 -5.555 6.134 1.00 96.38 69 LYS A C 1
ATOM 541 O O . LYS A 1 69 ? -17.801 -5.210 6.143 1.00 96.38 69 LYS A O 1
ATOM 546 N N . GLY A 1 70 ? -15.854 -5.526 7.218 1.00 97.69 70 GLY A N 1
ATOM 547 C CA . GLY A 1 70 ? -16.340 -5.069 8.517 1.00 97.69 70 GLY A CA 1
ATOM 548 C C . GLY A 1 70 ? -16.656 -3.579 8.549 1.00 97.69 70 GLY A C 1
ATOM 549 O O . GLY A 1 70 ? -16.078 -2.802 7.778 1.00 97.69 70 GLY A O 1
AT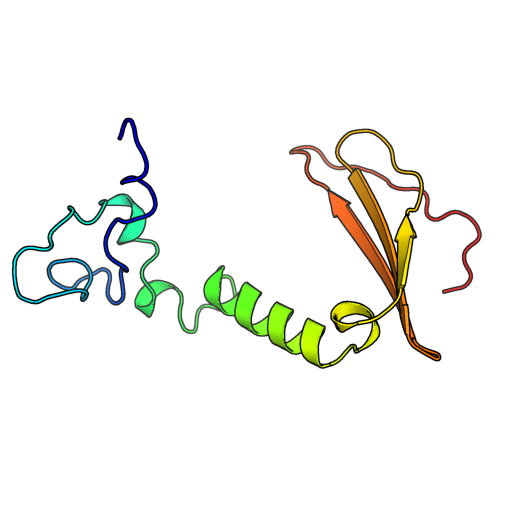OM 550 N N . ASP A 1 71 ? -17.525 -3.198 9.480 1.00 98.19 71 ASP A N 1
ATOM 551 C CA . ASP A 1 71 ? -17.856 -1.807 9.775 1.00 98.19 71 ASP A CA 1
ATOM 552 C C . ASP A 1 71 ? -16.596 -1.036 10.173 1.00 98.19 71 ASP A C 1
ATOM 554 O O . ASP A 1 71 ? -15.619 -1.622 10.649 1.00 98.19 71 ASP A O 1
ATOM 558 N N . ILE A 1 72 ? -16.612 0.279 9.974 1.00 98.25 72 ILE A N 1
ATOM 559 C CA . ILE A 1 72 ? -15.533 1.180 10.380 1.00 98.25 72 ILE A CA 1
ATOM 560 C C . ILE A 1 72 ? -16.054 2.175 11.415 1.00 98.25 72 ILE A C 1
ATOM 562 O O . ILE A 1 72 ? -17.101 2.785 11.211 1.00 98.25 72 ILE A O 1
ATOM 566 N N . SER A 1 73 ? -15.312 2.360 12.507 1.00 96.94 73 SER A N 1
ATOM 567 C CA . SER A 1 73 ? -15.574 3.418 13.487 1.00 96.94 73 SER A CA 1
ATOM 568 C C . SER A 1 73 ? -14.295 4.190 13.761 1.00 96.94 73 SER A C 1
ATOM 570 O O . SER A 1 73 ? -13.290 3.610 14.168 1.00 96.94 73 SER A O 1
ATOM 572 N N . PHE A 1 74 ? -14.321 5.501 13.544 1.00 95.88 74 PHE A N 1
ATOM 573 C CA . PHE A 1 74 ? -13.150 6.342 13.766 1.00 95.88 74 PHE A CA 1
ATOM 574 C C . PHE A 1 74 ? -12.865 6.533 15.254 1.00 95.88 74 PHE A C 1
ATOM 576 O O . PHE A 1 74 ? -13.772 6.613 16.084 1.00 95.88 74 PHE A O 1
ATOM 583 N N . ILE A 1 75 ? -11.577 6.589 15.568 1.00 95.19 75 ILE A N 1
ATOM 584 C CA . ILE A 1 75 ? -11.042 6.954 16.871 1.00 95.19 75 ILE A CA 1
ATOM 585 C C . ILE A 1 75 ? -10.472 8.356 16.704 1.00 95.19 75 ILE A C 1
ATOM 587 O O . ILE A 1 75 ? -9.725 8.600 15.758 1.00 95.19 75 ILE A O 1
ATOM 591 N N . GLU A 1 76 ? -10.827 9.273 17.600 1.00 94.25 76 GLU A N 1
ATOM 59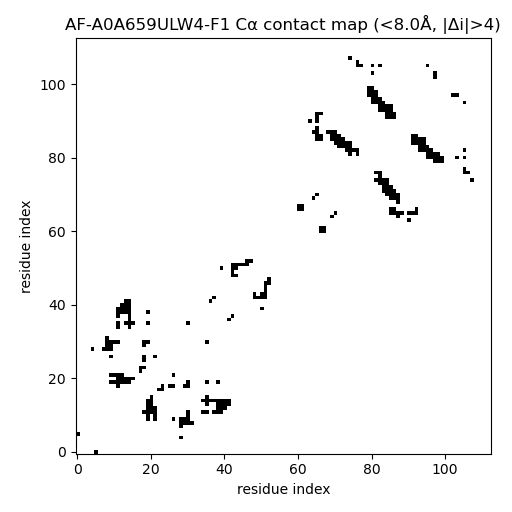2 C CA . GLU A 1 76 ? -10.234 10.604 17.577 1.00 94.25 76 GLU A CA 1
ATOM 593 C C . GLU A 1 76 ? -8.713 10.499 17.747 1.00 94.25 76 GLU A C 1
ATOM 595 O O . GLU A 1 76 ? -8.211 9.863 18.673 1.00 94.25 76 GLU A O 1
ATOM 600 N N . SER A 1 77 ? -7.982 11.104 16.818 1.00 94.38 77 SER A N 1
ATOM 601 C CA . SER A 1 77 ? -6.526 11.134 16.797 1.00 94.38 77 SER A CA 1
ATOM 602 C C . SER A 1 77 ? -6.058 12.521 16.364 1.00 94.38 77 SER A C 1
ATOM 604 O O . SER A 1 77 ? -6.795 13.263 15.717 1.00 94.38 77 SER A O 1
ATOM 606 N N . GLN A 1 78 ? -4.850 12.905 16.775 1.00 92.56 78 GLN A N 1
ATOM 607 C CA . GLN A 1 78 ? -4.343 14.272 16.631 1.00 92.56 78 GLN A CA 1
ATOM 608 C C . GLN A 1 78 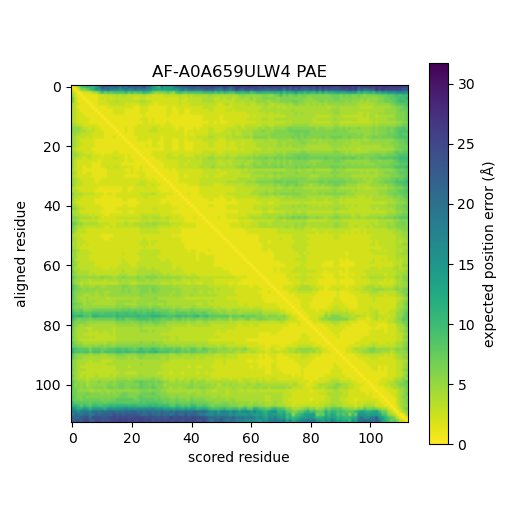? -3.180 14.335 15.633 1.00 92.56 78 GLN A C 1
ATOM 610 O O . GLN A 1 78 ? -2.465 13.350 15.421 1.00 92.56 78 GLN A O 1
ATOM 615 N N . GLY A 1 79 ? -2.958 15.515 15.050 1.00 94.00 79 GLY A N 1
ATOM 616 C CA . GLY A 1 79 ? -1.870 15.753 14.098 1.00 94.00 79 GLY A CA 1
ATOM 617 C C . GLY A 1 79 ? -1.969 14.863 12.855 1.00 94.00 79 GLY A C 1
ATOM 618 O O . GLY A 1 79 ? -3.048 14.693 12.296 1.00 94.00 79 GLY A O 1
ATOM 619 N N . ASP A 1 80 ? -0.847 14.267 12.452 1.00 96.94 80 ASP A N 1
ATOM 620 C CA . ASP A 1 80 ? -0.745 13.438 11.241 1.00 96.94 80 ASP A CA 1
ATOM 621 C C . ASP A 1 80 ? -1.127 11.962 11.473 1.00 96.94 80 ASP A C 1
ATOM 623 O O . ASP A 1 80 ? -0.680 11.070 10.749 1.00 96.94 80 ASP A O 1
ATOM 627 N N . THR A 1 81 ? -1.915 11.665 12.509 1.00 97.62 81 THR A N 1
ATOM 628 C CA . THR A 1 81 ? -2.317 10.289 12.831 1.00 97.62 81 THR A CA 1
ATOM 629 C C . THR A 1 81 ? -3.760 10.011 12.441 1.00 97.62 81 THR A C 1
ATOM 631 O O . THR A 1 81 ? -4.631 10.869 12.573 1.00 97.62 81 THR A O 1
ATOM 634 N N . VAL A 1 82 ? -4.018 8.783 11.990 1.00 97.56 82 VAL A N 1
ATOM 635 C CA . VAL A 1 82 ? -5.357 8.273 11.679 1.00 97.56 82 VAL A CA 1
ATOM 636 C C . VAL A 1 82 ? -5.573 6.977 12.444 1.00 97.56 82 VAL A C 1
ATOM 638 O O . VAL A 1 82 ? -4.793 6.035 12.292 1.00 97.56 82 VAL A O 1
ATOM 641 N N . ALA A 1 83 ? -6.643 6.912 13.234 1.00 97.25 83 AL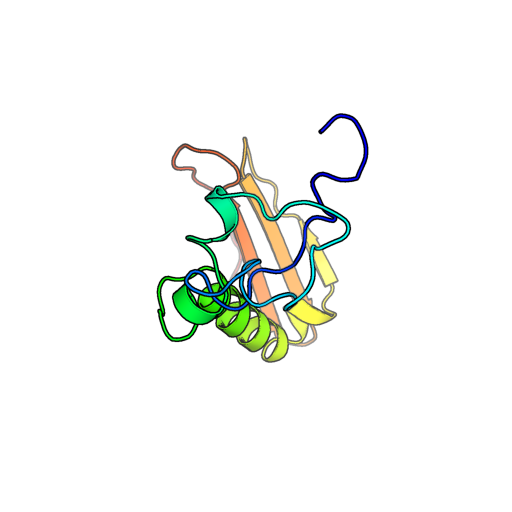A A N 1
ATOM 642 C CA . ALA A 1 83 ? -7.012 5.720 13.985 1.00 97.25 83 ALA A CA 1
ATOM 643 C C . ALA A 1 83 ? -8.489 5.350 13.783 1.00 97.25 83 ALA A C 1
ATOM 645 O O . ALA A 1 83 ? -9.371 6.206 13.728 1.00 97.25 83 ALA A O 1
ATOM 646 N N . PHE A 1 84 ? -8.771 4.055 13.655 1.00 96.69 84 PHE A N 1
ATOM 647 C CA . PHE A 1 84 ? -10.132 3.524 13.545 1.00 96.69 84 PHE A CA 1
ATOM 648 C C . PHE A 1 84 ? -10.182 2.044 13.929 1.00 96.69 84 PHE A C 1
ATOM 650 O O . PHE A 1 84 ? -9.172 1.346 13.878 1.00 96.69 84 PHE A O 1
ATOM 657 N N . THR A 1 85 ? -11.367 1.542 14.268 1.00 97.19 85 THR A N 1
ATOM 658 C CA . THR A 1 85 ? -11.626 0.104 14.383 1.00 97.19 85 THR A CA 1
ATOM 659 C C . THR A 1 85 ? -12.257 -0.441 13.111 1.00 97.19 85 THR A C 1
ATOM 661 O O . THR A 1 85 ? -12.962 0.267 12.385 1.00 97.19 85 THR A O 1
ATOM 664 N N . ARG A 1 86 ? -12.000 -1.721 12.839 1.00 98.06 86 ARG A N 1
ATOM 665 C CA . ARG A 1 86 ? -12.720 -2.534 11.860 1.00 98.06 86 ARG A CA 1
ATOM 666 C C . ARG A 1 86 ? -13.365 -3.704 12.577 1.00 98.06 86 ARG A C 1
ATOM 668 O O . ARG A 1 86 ? -12.650 -4.434 13.254 1.00 98.06 86 ARG A O 1
ATOM 675 N N . ARG A 1 87 ? -14.677 -3.897 12.422 1.00 97.69 87 ARG A N 1
ATOM 676 C CA . ARG A 1 87 ? -15.419 -4.932 13.160 1.00 97.69 87 ARG A CA 1
ATOM 677 C C . ARG A 1 87 ? -16.293 -5.786 12.251 1.00 97.69 87 ARG A C 1
ATOM 679 O O . ARG A 1 87 ? -17.053 -5.255 11.446 1.00 97.69 87 ARG A O 1
ATOM 686 N N . ALA A 1 88 ? -16.209 -7.106 12.387 1.00 97.62 88 ALA A N 1
ATOM 687 C CA . ALA A 1 88 ? -17.112 -8.053 11.736 1.00 97.62 88 ALA A CA 1
ATOM 688 C C . ALA A 1 88 ? -17.354 -9.267 12.640 1.00 97.62 88 ALA A C 1
ATOM 690 O O . ALA A 1 88 ? -16.422 -9.992 12.983 1.00 97.62 88 ALA A O 1
ATOM 691 N N . GLY A 1 89 ? -18.615 -9.515 13.006 1.00 94.62 89 GLY A N 1
ATOM 692 C CA . GLY A 1 89 ? -18.950 -10.571 13.963 1.00 94.62 89 GLY A CA 1
ATOM 693 C C . GLY A 1 89 ? -18.235 -10.349 15.298 1.00 94.62 89 GLY A C 1
ATOM 694 O O . GLY A 1 89 ? -18.380 -9.287 15.899 1.00 94.62 89 GLY A O 1
ATOM 695 N N . ASN A 1 90 ? -17.448 -11.340 15.722 1.00 94.31 90 ASN A N 1
ATOM 696 C CA . ASN A 1 90 ? -16.686 -11.309 16.976 1.00 94.31 90 ASN A CA 1
ATOM 697 C C . ASN A 1 90 ? -15.244 -10.794 16.806 1.00 94.31 90 ASN A C 1
ATOM 699 O O . ASN A 1 90 ? -14.486 -10.802 17.768 1.00 94.31 90 ASN A O 1
ATOM 703 N N . GLU A 1 91 ? -14.844 -10.393 15.597 1.00 96.06 91 GLU A N 1
ATOM 704 C CA . GLU A 1 91 ? -13.518 -9.835 15.327 1.00 96.06 91 GLU A CA 1
ATOM 705 C C . GLU A 1 91 ? -13.585 -8.306 15.331 1.00 96.06 91 GLU A C 1
ATOM 707 O O . GLU A 1 91 ? -14.362 -7.711 14.577 1.00 96.06 91 GLU A O 1
ATOM 712 N N . GLU A 1 92 ? -12.734 -7.676 16.139 1.00 95.88 92 GLU A N 1
ATOM 713 C CA . GLU A 1 92 ? -12.450 -6.245 16.094 1.00 95.88 92 GLU A CA 1
ATOM 714 C C . GLU A 1 92 ? -10.940 -6.026 15.955 1.00 95.88 92 GLU A C 1
ATOM 716 O O . GLU A 1 92 ? -10.141 -6.647 16.650 1.00 95.88 92 GLU A O 1
ATOM 721 N N . ILE A 1 93 ? -10.542 -5.149 15.031 1.00 96.69 93 ILE A N 1
ATOM 722 C CA . ILE A 1 93 ? -9.142 -4.804 14.778 1.00 96.69 93 ILE A CA 1
ATOM 723 C C . ILE A 1 93 ? -8.981 -3.292 14.868 1.00 96.69 93 ILE A C 1
ATOM 725 O O . ILE A 1 93 ? -9.595 -2.546 14.099 1.00 96.69 93 ILE A O 1
ATOM 729 N N . VAL A 1 94 ? -8.108 -2.839 15.765 1.00 97.06 94 VAL A N 1
ATOM 730 C CA . VAL A 1 94 ? -7.679 -1.439 15.835 1.00 97.06 94 VAL A CA 1
ATOM 731 C C . VAL A 1 94 ? -6.611 -1.187 14.772 1.00 97.06 94 VAL A C 1
ATOM 733 O O . VAL A 1 94 ? -5.588 -1.866 14.719 1.00 97.06 94 VAL A O 1
ATOM 736 N N . CYS A 1 95 ? -6.845 -0.193 13.924 1.00 97.44 95 CYS A N 1
ATOM 737 C CA . CYS A 1 95 ? -5.928 0.248 12.884 1.00 97.44 95 CYS A CA 1
ATOM 738 C C . CYS A 1 95 ? -5.414 1.647 13.236 1.00 97.44 95 CYS A C 1
ATOM 740 O O . CYS A 1 95 ? -6.216 2.564 13.411 1.00 97.44 95 CYS A O 1
ATOM 742 N N . VAL A 1 96 ? -4.093 1.816 13.319 1.00 97.50 96 VAL A N 1
ATOM 743 C CA . VAL A 1 96 ? -3.447 3.101 13.628 1.00 97.50 96 VAL A CA 1
ATOM 744 C C . VAL A 1 96 ? -2.353 3.366 12.604 1.00 97.50 96 VAL A C 1
ATOM 746 O O . VAL A 1 96 ? -1.477 2.528 12.397 1.00 97.50 96 VAL A O 1
ATOM 749 N N . PHE A 1 97 ? -2.395 4.537 11.975 1.00 97.88 97 PHE A N 1
ATOM 750 C CA . PHE A 1 97 ? -1.441 4.953 10.954 1.00 97.88 97 PHE A CA 1
ATOM 751 C C . PHE A 1 97 ? -0.843 6.306 11.327 1.00 97.88 97 PHE A C 1
ATOM 753 O O . PHE A 1 97 ? -1.573 7.259 11.595 1.00 97.88 97 PHE A O 1
ATOM 760 N N . ASN A 1 98 ? 0.486 6.389 11.315 1.00 97.81 98 ASN A N 1
ATOM 761 C CA . ASN A 1 98 ? 1.204 7.656 11.345 1.00 97.81 98 ASN A CA 1
ATOM 762 C C . ASN A 1 98 ? 1.522 8.063 9.902 1.00 97.81 98 ASN A C 1
ATOM 764 O O . ASN A 1 98 ? 2.258 7.355 9.216 1.00 97.81 98 ASN A O 1
ATOM 768 N N . LEU A 1 99 ? 0.941 9.167 9.442 1.00 97.75 99 LEU A N 1
ATOM 769 C CA . LEU A 1 99 ? 1.167 9.731 8.109 1.00 97.75 99 LEU A CA 1
ATOM 770 C C . LEU A 1 99 ? 2.254 10.817 8.120 1.00 97.75 99 LEU A C 1
ATOM 772 O O . LEU A 1 99 ? 2.653 11.295 7.058 1.00 97.75 99 LEU A O 1
ATOM 776 N N . GLY A 1 100 ? 2.725 11.201 9.309 1.00 97.25 100 GLY A N 1
ATOM 777 C CA . GLY A 1 100 ? 3.769 12.193 9.510 1.00 97.25 100 GLY A CA 1
ATOM 778 C C . GLY A 1 100 ? 5.173 11.595 9.463 1.00 97.25 100 GLY A C 1
ATOM 779 O O . GLY A 1 100 ? 5.382 10.386 9.573 1.00 97.25 100 GLY A O 1
ATOM 780 N N . ALA A 1 101 ? 6.166 12.474 9.330 1.00 96.62 101 ALA A N 1
ATOM 781 C CA . ALA A 1 101 ? 7.579 12.089 9.332 1.00 96.62 101 ALA A CA 1
ATOM 782 C C . ALA A 1 101 ? 8.162 11.916 10.749 1.00 96.62 101 ALA A C 1
ATOM 784 O O . ALA A 1 101 ? 9.204 11.282 10.914 1.00 96.62 101 ALA A O 1
ATOM 785 N N . ALA A 1 102 ? 7.517 12.495 11.767 1.00 96.62 102 ALA A N 1
ATOM 786 C CA . ALA A 1 102 ? 7.959 12.431 13.157 1.00 96.62 102 ALA A CA 1
ATOM 787 C C . ALA A 1 102 ? 7.233 11.313 13.930 1.00 96.62 102 ALA A C 1
ATOM 789 O O . ALA A 1 102 ? 6.091 10.979 13.599 1.00 96.62 102 ALA A O 1
ATOM 790 N N . PRO A 1 103 ? 7.849 10.746 14.985 1.00 96.81 103 PRO A N 1
ATOM 791 C CA . PRO A 1 103 ? 7.154 9.849 15.903 1.00 96.81 103 PRO A CA 1
ATOM 792 C C . PRO A 1 103 ? 5.911 10.511 16.510 1.00 96.81 103 PRO A C 1
ATOM 794 O O . PRO A 1 103 ? 5.950 11.679 16.896 1.00 96.81 103 PRO A O 1
ATOM 797 N N . ALA A 1 104 ? 4.830 9.745 16.642 1.00 95.88 104 ALA A N 1
ATOM 798 C CA . ALA A 1 104 ? 3.556 10.215 17.176 1.00 95.88 104 ALA A CA 1
ATOM 799 C C . ALA A 1 104 ? 3.016 9.265 18.253 1.00 95.88 104 ALA A C 1
ATOM 801 O O . ALA A 1 104 ? 3.426 8.106 18.348 1.00 95.88 104 ALA A O 1
ATOM 802 N N . LYS A 1 105 ? 2.083 9.766 19.066 1.00 94.62 105 LYS A N 1
ATOM 803 C CA . LYS A 1 105 ? 1.353 8.991 20.075 1.00 94.62 105 LYS A CA 1
ATOM 804 C C . LYS A 1 105 ? -0.141 9.127 19.820 1.00 94.62 105 LYS A C 1
ATOM 806 O O . LYS A 1 105 ? -0.607 10.219 19.510 1.00 94.62 105 LYS A O 1
ATOM 811 N N . VAL A 1 106 ? -0.869 8.027 19.978 1.00 93.69 106 VAL A N 1
ATOM 812 C CA . VAL A 1 106 ? -2.329 7.978 19.856 1.00 93.69 106 VAL A CA 1
ATOM 813 C C . VAL A 1 106 ? -2.884 7.370 21.134 1.00 93.69 106 VAL A C 1
ATOM 815 O O . VAL A 1 106 ? -2.420 6.313 21.561 1.00 93.69 106 VAL A O 1
ATOM 818 N N . ASP A 1 107 ? -3.856 8.046 21.741 1.00 91.25 107 ASP A N 1
ATOM 819 C CA . ASP A 1 107 ? -4.619 7.507 22.861 1.00 91.25 107 ASP A CA 1
ATOM 820 C C . ASP A 1 107 ? -5.771 6.649 22.322 1.00 91.25 107 ASP A C 1
ATOM 822 O O . ASP A 1 107 ? -6.613 7.109 21.550 1.00 91.25 107 ASP A O 1
ATOM 826 N N . LEU A 1 108 ? -5.792 5.374 22.708 1.00 89.06 108 LEU A N 1
ATOM 827 C CA . LEU A 1 108 ? -6.842 4.432 22.325 1.00 89.06 108 LEU A CA 1
ATOM 828 C C . LEU A 1 108 ? -7.996 4.399 23.337 1.00 89.06 108 LEU A C 1
ATOM 830 O O . LEU A 1 108 ? -8.907 3.587 23.171 1.00 89.06 108 LEU A O 1
ATOM 834 N N . GLY A 1 109 ? -8.003 5.274 24.343 1.00 83.81 109 GLY A N 1
ATOM 835 C CA . GLY A 1 109 ? -9.021 5.329 25.386 1.00 83.81 109 GLY A CA 1
ATOM 836 C C . GLY A 1 109 ? -9.164 4.012 26.160 1.00 83.81 109 GLY A C 1
ATOM 837 O O . GLY A 1 109 ? -8.341 3.103 26.063 1.00 83.81 109 GLY A O 1
ATOM 838 N N . ASN A 1 110 ? -10.263 3.878 26.905 1.00 76.31 110 ASN A N 1
ATOM 839 C CA . ASN A 1 110 ? -10.559 2.684 27.709 1.00 76.31 110 ASN A CA 1
ATOM 840 C C . ASN A 1 110 ? -11.199 1.556 26.880 1.00 76.31 110 ASN A C 1
ATOM 842 O O . ASN A 1 110 ? -12.258 1.039 27.236 1.00 76.31 110 ASN A O 1
ATOM 846 N N . ARG A 1 111 ? -10.593 1.191 25.747 1.00 71.44 111 ARG A N 1
ATOM 847 C CA . ARG A 1 111 ? -11.051 0.052 24.938 1.00 71.44 111 ARG A CA 1
ATOM 848 C C . ARG A 1 111 ? -10.546 -1.250 25.553 1.00 71.44 111 ARG A C 1
ATOM 850 O O . ARG A 1 111 ? -9.363 -1.377 25.854 1.00 71.44 111 ARG A O 1
ATOM 857 N N . THR A 1 112 ? -11.442 -2.214 25.741 1.00 60.19 112 THR A N 1
ATOM 858 C CA . THR A 1 112 ? -11.061 -3.588 26.082 1.00 60.19 112 THR A CA 1
ATOM 859 C C . THR A 1 112 ? -10.666 -4.280 24.781 1.00 60.19 112 THR A C 1
ATOM 861 O O . THR A 1 112 ? -11.529 -4.509 23.938 1.00 60.19 112 THR A O 1
ATOM 864 N N . LEU A 1 113 ? -9.363 -4.502 24.592 1.00 54.94 113 LEU A N 1
ATOM 865 C CA . LEU A 1 113 ? -8.824 -5.304 23.490 1.00 54.94 113 LEU A CA 1
ATOM 866 C C . LEU A 1 113 ? -9.044 -6.797 23.747 1.00 54.94 113 LEU A C 1
ATOM 868 O O . LEU A 1 113 ? -8.930 -7.200 24.929 1.00 54.94 113 LEU A O 1
#

Sequence (1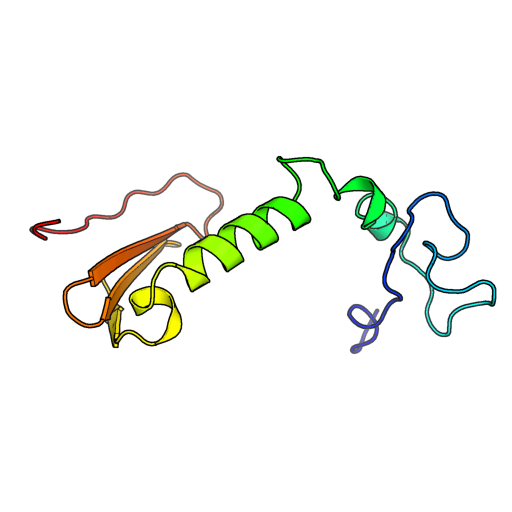13 aa):
FKGRDGCRTPMVWDGNASNGGFSQAKPWLPVPAKHLSQAVNVQQGDETSLLEHYRRFLAFRRAHPALAKGDISFIESQGDTVAFTRRAGNEEIVCVFNLGAAPAKVDLGNRTL

Nearest PDB structures (foldseek):
  3wy2-assembly2_B  TM=9.709E-01  e=5.880E-09  Halomonas sp. H11
  3wy3-assembly1_A  TM=9.675E-01  e=5.880E-09  Halomonas sp. H11
  3wy4-assembly1_A  TM=9.691E-01  e=1.361E-08  Halomonas sp. H11
  2zic-assembly1_A  TM=8.708E-01  e=1.395E-04  unclassified
  1lwh-assembly1_B  TM=7.682E-01  e=3.757E-03  Thermotoga maritima